Protein AF-A0A925MQM8-F1 (afdb_monomer_lite)

Foldseek 3Di:
DDDDPVRVVVVLVVVLVPDDVVVSVVSVLVVVLVVVLVVVLCVVPPPPDDQPALVSQVVNLVVNLVSLCVSPNPVVSCVPCVLVSLVSNLVSVLVVLVPPPVDDPVRSVVVNVVSCVVRVNVVVVVVVVVVVVPDDD

Structure (mmCIF, N/CA/C/O backbone):
data_AF-A0A925MQM8-F1
#
_entry.id   AF-A0A925MQM8-F1
#
loop_
_atom_site.group_PDB
_atom_site.id
_atom_site.type_symbol
_atom_site.label_atom_id
_atom_site.label_alt_id
_atom_site.label_comp_id
_atom_site.label_asym_id
_atom_site.label_entity_id
_atom_site.label_seq_id
_atom_site.pdbx_PDB_ins_code
_atom_site.Cartn_x
_atom_site.Cartn_y
_atom_site.Cartn_z
_atom_site.occupancy
_atom_site.B_iso_or_equiv
_atom_site.auth_seq_id
_atom_site.auth_comp_id
_atom_site.auth_asym_id
_atom_site.auth_atom_id
_atom_site.pdbx_PDB_model_num
ATOM 1 N N . MET A 1 1 ? 19.339 3.106 3.758 1.00 38.47 1 MET A N 1
ATOM 2 C CA . MET A 1 1 ? 20.189 3.828 2.789 1.00 38.47 1 MET A CA 1
ATOM 3 C C . MET A 1 1 ? 19.477 3.804 1.448 1.00 38.47 1 MET A C 1
ATOM 5 O O . MET A 1 1 ? 19.166 2.720 0.977 1.00 38.47 1 MET A O 1
ATOM 9 N N . LEU A 1 2 ? 19.131 4.965 0.891 1.00 50.66 2 LEU A N 1
ATOM 10 C CA . LEU A 1 2 ? 18.680 5.063 -0.500 1.00 50.66 2 LEU A CA 1
ATOM 11 C C . LEU A 1 2 ? 19.939 5.031 -1.371 1.00 50.66 2 LEU A C 1
ATOM 13 O O . LEU A 1 2 ? 20.823 5.855 -1.154 1.00 50.66 2 LEU A O 1
ATOM 17 N N . ASN A 1 3 ? 20.034 4.073 -2.295 1.00 60.34 3 ASN A N 1
ATOM 18 C CA . ASN A 1 3 ? 21.079 4.077 -3.322 1.00 60.34 3 ASN A CA 1
ATOM 19 C C . ASN A 1 3 ? 21.010 5.415 -4.076 1.00 60.34 3 ASN A C 1
ATOM 21 O O . ASN A 1 3 ? 19.912 5.892 -4.384 1.00 60.34 3 ASN A O 1
ATOM 25 N N . SER A 1 4 ? 22.154 6.025 -4.379 1.00 78.88 4 SER A N 1
ATOM 26 C CA . SER A 1 4 ? 22.205 7.173 -5.286 1.00 78.88 4 SER A CA 1
ATOM 27 C C . SER A 1 4 ? 21.602 6.801 -6.648 1.00 78.88 4 SER A C 1
ATOM 29 O O . SER A 1 4 ? 21.556 5.626 -7.021 1.00 78.88 4 SER A O 1
ATOM 31 N N . ALA A 1 5 ? 21.143 7.789 -7.422 1.00 78.56 5 ALA A N 1
ATOM 32 C CA . ALA A 1 5 ? 20.564 7.530 -8.745 1.00 78.56 5 ALA A CA 1
ATOM 33 C C . ALA A 1 5 ? 21.518 6.720 -9.650 1.00 78.56 5 ALA A C 1
ATOM 35 O O . ALA A 1 5 ? 21.077 5.827 -10.369 1.00 78.56 5 ALA A O 1
ATOM 36 N N . ALA A 1 6 ? 22.827 6.973 -9.545 1.00 81.62 6 ALA A N 1
ATOM 37 C CA . ALA A 1 6 ? 23.857 6.236 -10.271 1.00 81.62 6 ALA A CA 1
ATOM 38 C C . ALA A 1 6 ? 24.009 4.782 -9.786 1.00 81.62 6 ALA A C 1
ATOM 40 O O . ALA A 1 6 ? 24.143 3.874 -10.601 1.00 81.62 6 ALA A O 1
ATOM 41 N N . GLU A 1 7 ? 23.948 4.538 -8.474 1.00 84.75 7 GLU A N 1
ATOM 42 C CA . GLU A 1 7 ? 24.006 3.183 -7.904 1.00 84.75 7 GLU A CA 1
ATOM 43 C C . GLU A 1 7 ? 22.766 2.354 -8.258 1.00 84.75 7 GLU A C 1
ATOM 45 O O . GLU A 1 7 ? 22.874 1.152 -8.499 1.00 84.75 7 GLU A O 1
ATOM 50 N N . LEU A 1 8 ? 21.588 2.984 -8.303 1.00 81.00 8 LEU A N 1
ATOM 51 C CA . LEU A 1 8 ? 20.359 2.322 -8.733 1.00 81.00 8 LEU A CA 1
ATOM 52 C C . LEU A 1 8 ? 20.431 1.937 -10.214 1.00 81.00 8 LEU A C 1
ATOM 54 O O . LEU A 1 8 ? 20.089 0.810 -10.563 1.00 81.00 8 LEU A O 1
ATOM 58 N N . GLU A 1 9 ? 20.908 2.842 -11.067 1.00 83.94 9 GLU A N 1
ATOM 59 C CA . GLU A 1 9 ? 21.043 2.581 -12.501 1.00 83.94 9 GLU A CA 1
ATOM 60 C C . GLU A 1 9 ? 22.088 1.492 -12.792 1.00 83.94 9 GLU A C 1
ATOM 62 O O . GLU A 1 9 ? 21.832 0.585 -13.583 1.00 83.94 9 GLU A O 1
ATOM 67 N N . ALA A 1 10 ? 23.219 1.500 -12.080 1.00 86.50 10 ALA A N 1
ATOM 68 C CA . ALA A 1 10 ? 24.221 0.441 -12.179 1.00 86.50 10 ALA A CA 1
ATOM 69 C C . ALA A 1 10 ? 23.649 -0.931 -11.778 1.00 86.50 10 ALA A C 1
ATOM 71 O O . A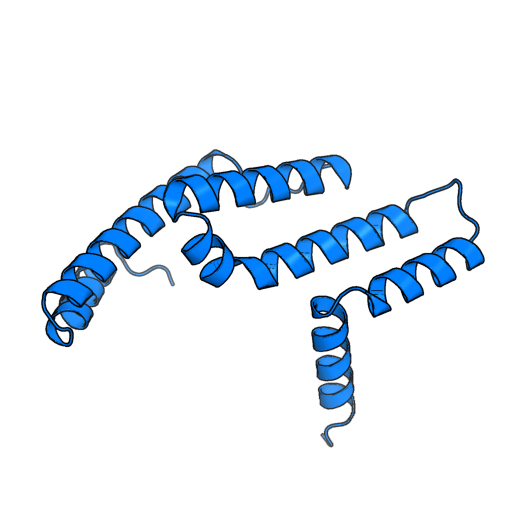LA A 1 10 ? 23.837 -1.909 -12.499 1.00 86.50 10 ALA A O 1
ATOM 72 N N . LYS A 1 11 ? 22.883 -1.000 -10.679 1.00 86.19 11 LYS A N 1
ATOM 73 C CA . LYS A 1 11 ? 22.205 -2.235 -10.243 1.00 86.19 11 LYS A CA 1
ATOM 74 C C . LYS A 1 11 ? 21.148 -2.713 -11.238 1.00 86.19 11 LYS A C 1
ATOM 76 O O . LYS A 1 11 ? 21.026 -3.916 -11.458 1.00 86.19 11 LYS A O 1
ATOM 81 N N . LYS A 1 12 ? 20.387 -1.795 -11.848 1.00 85.69 12 LYS A N 1
ATOM 82 C CA . LYS A 1 12 ? 19.420 -2.124 -12.910 1.00 85.69 12 LYS A CA 1
ATOM 83 C C . LYS A 1 12 ? 20.122 -2.781 -14.100 1.00 85.69 12 LYS A C 1
ATOM 85 O O . LYS A 1 12 ? 19.680 -3.827 -14.570 1.00 85.69 12 LYS A O 1
ATOM 90 N N . GLN A 1 13 ? 21.236 -2.201 -14.547 1.00 86.19 13 GLN A N 1
ATOM 91 C CA . GLN A 1 13 ? 22.016 -2.727 -15.670 1.00 86.19 13 GLN A CA 1
ATOM 92 C C . GLN A 1 13 ? 22.679 -4.068 -15.346 1.00 86.19 13 GLN A C 1
ATOM 94 O O . GLN A 1 13 ? 22.645 -4.968 -16.180 1.00 86.19 13 GLN A O 1
ATOM 99 N N . GLU A 1 14 ? 23.225 -4.231 -14.140 1.00 89.00 14 GLU A N 1
ATOM 100 C CA . GLU A 1 14 ? 23.781 -5.501 -13.660 1.00 89.00 14 GLU A CA 1
ATOM 101 C C . GLU A 1 14 ? 22.727 -6.620 -13.690 1.00 89.00 14 GLU A C 1
ATOM 103 O O . GLU A 1 14 ? 22.950 -7.669 -14.290 1.00 89.00 14 GLU A O 1
ATOM 108 N N . LEU A 1 15 ? 21.537 -6.381 -13.127 1.00 85.62 15 LEU A N 1
ATOM 109 C CA . LEU A 1 15 ? 20.445 -7.363 -13.129 1.00 85.62 15 LEU A CA 1
ATOM 110 C C . LEU A 1 15 ? 19.990 -7.722 -14.550 1.00 85.62 15 LEU A C 1
ATOM 112 O O . LEU A 1 15 ? 19.748 -8.893 -14.842 1.00 85.62 15 LEU A O 1
ATOM 116 N N . ALA A 1 16 ? 19.910 -6.736 -15.446 1.00 86.69 16 ALA A N 1
ATOM 117 C CA . ALA A 1 16 ? 19.505 -6.945 -16.834 1.00 86.69 16 ALA A CA 1
ATOM 118 C C . ALA A 1 16 ? 20.482 -7.839 -17.621 1.00 86.69 16 ALA A C 1
ATOM 120 O O . ALA A 1 16 ? 20.046 -8.586 -18.496 1.00 86.69 16 ALA A O 1
ATOM 121 N N . GLN A 1 17 ? 21.783 -7.813 -17.304 1.00 89.31 17 GLN A N 1
ATOM 122 C CA . GLN A 1 17 ? 22.797 -8.639 -17.981 1.00 89.31 17 GLN A CA 1
ATOM 123 C C . GLN A 1 17 ? 22.621 -10.143 -17.734 1.00 89.31 17 GLN A C 1
ATOM 125 O O . GLN A 1 17 ? 23.089 -10.956 -18.532 1.00 89.31 17 GLN A O 1
ATOM 130 N N . HIS A 1 18 ? 21.939 -10.521 -16.653 1.00 90.31 18 HIS A N 1
ATOM 131 C CA . HIS A 1 18 ? 21.715 -11.917 -16.276 1.00 90.31 18 HIS A CA 1
ATOM 132 C C . HIS A 1 18 ? 20.366 -12.472 -16.747 1.00 90.31 18 HIS A C 1
ATOM 134 O O . HIS A 1 18 ? 20.015 -13.604 -16.408 1.00 90.31 18 HIS A O 1
ATOM 140 N N . LEU A 1 19 ? 19.607 -11.700 -17.527 1.00 90.56 19 LEU A N 1
ATOM 141 C CA . LEU A 1 19 ? 18.251 -12.044 -17.935 1.00 90.56 19 LEU A CA 1
ATOM 142 C C . LEU A 1 19 ? 18.132 -12.204 -19.453 1.00 90.56 19 LEU A C 1
ATOM 144 O O . LEU A 1 19 ? 18.829 -11.527 -20.212 1.00 90.56 19 LEU A O 1
ATOM 148 N N . PRO A 1 20 ? 17.209 -13.060 -19.928 1.00 94.50 20 PRO A N 1
ATOM 149 C CA . PRO A 1 20 ? 16.816 -13.060 -21.330 1.00 94.50 20 PRO A CA 1
ATOM 150 C C . PRO A 1 20 ? 16.375 -11.654 -21.776 1.00 94.50 20 PRO A C 1
ATOM 152 O O . PRO A 1 20 ? 15.753 -10.947 -20.980 1.00 94.50 20 PRO A O 1
ATOM 155 N N . PRO A 1 21 ? 16.601 -11.253 -23.043 1.00 89.25 21 PRO A N 1
ATOM 156 C CA . PRO A 1 21 ? 16.338 -9.884 -23.502 1.00 89.25 21 PRO A CA 1
ATOM 157 C C . PRO A 1 21 ? 14.925 -9.363 -23.203 1.00 89.25 21 PRO A C 1
ATOM 159 O O . PRO A 1 21 ? 14.754 -8.194 -22.869 1.00 89.25 21 PRO A O 1
ATOM 162 N N . VAL A 1 22 ? 13.918 -10.237 -23.286 1.00 90.69 22 VAL A N 1
ATOM 163 C CA . VAL A 1 22 ? 12.521 -9.897 -22.977 1.00 90.69 22 VAL A CA 1
ATOM 164 C C . VAL A 1 22 ? 12.345 -9.588 -21.486 1.00 90.69 22 VAL A C 1
ATOM 166 O O . VAL A 1 22 ? 11.845 -8.522 -21.143 1.00 90.69 22 VAL A O 1
ATOM 169 N N . ALA A 1 23 ? 12.841 -10.457 -20.603 1.00 88.94 23 ALA A N 1
ATOM 170 C CA . ALA A 1 23 ? 12.763 -10.260 -19.154 1.00 88.94 23 ALA A CA 1
ATOM 171 C C . ALA A 1 23 ? 13.586 -9.046 -18.685 1.00 88.94 23 ALA A C 1
ATOM 173 O O . ALA A 1 23 ? 13.171 -8.318 -17.785 1.00 88.94 23 ALA A O 1
ATOM 174 N N . ALA A 1 24 ? 14.731 -8.784 -19.323 1.00 89.25 24 ALA A N 1
ATOM 175 C CA . ALA A 1 24 ? 15.519 -7.582 -19.073 1.00 89.25 24 ALA A CA 1
ATOM 176 C C . ALA A 1 24 ? 14.713 -6.311 -19.396 1.00 89.25 24 ALA A C 1
ATOM 178 O O . ALA A 1 24 ? 14.658 -5.392 -18.581 1.00 89.25 24 ALA A O 1
ATOM 179 N N . ALA A 1 25 ? 14.038 -6.270 -20.551 1.00 89.06 25 ALA A N 1
ATOM 180 C CA . ALA A 1 25 ? 13.200 -5.134 -20.933 1.00 89.06 25 ALA A CA 1
ATOM 181 C C . ALA A 1 25 ? 12.007 -4.939 -19.978 1.00 89.06 25 ALA A C 1
ATOM 183 O O . ALA A 1 25 ? 11.708 -3.807 -19.595 1.00 89.06 25 ALA A O 1
ATOM 184 N N . GLU A 1 26 ? 11.359 -6.027 -19.558 1.00 88.62 26 GLU A N 1
ATOM 185 C CA . GLU A 1 26 ? 10.247 -5.995 -18.600 1.00 88.62 26 GLU A CA 1
ATOM 186 C C . GLU A 1 26 ? 10.674 -5.447 -17.236 1.00 88.62 26 GLU A C 1
ATOM 188 O O . GLU A 1 26 ? 10.007 -4.567 -16.689 1.00 88.62 26 GLU A O 1
ATOM 193 N N . ILE A 1 27 ? 11.817 -5.895 -16.706 1.00 86.81 27 ILE A N 1
ATOM 194 C CA . ILE A 1 27 ? 12.334 -5.393 -15.428 1.00 86.81 27 ILE A CA 1
ATOM 195 C C . ILE A 1 27 ? 12.683 -3.908 -15.516 1.00 86.81 27 ILE A C 1
ATOM 197 O O . ILE A 1 27 ? 12.353 -3.153 -14.599 1.00 86.81 27 ILE A O 1
ATOM 201 N N . MET A 1 28 ? 13.298 -3.457 -16.613 1.00 88.25 28 MET A N 1
ATOM 202 C CA . MET A 1 28 ? 13.611 -2.035 -16.785 1.00 88.25 28 MET A CA 1
ATOM 203 C C . MET A 1 28 ? 12.339 -1.179 -16.769 1.00 88.25 28 MET A C 1
ATOM 205 O O . MET A 1 28 ? 12.287 -0.187 -16.039 1.00 88.25 28 MET A O 1
ATOM 209 N N . GLN A 1 29 ? 11.286 -1.608 -17.474 1.00 90.62 29 GLN A N 1
ATOM 210 C CA . GLN A 1 29 ? 9.988 -0.926 -17.443 1.00 90.62 29 GLN A CA 1
ATOM 211 C C . GLN A 1 29 ? 9.347 -0.943 -16.051 1.00 90.62 29 GLN A C 1
ATOM 213 O O . GLN A 1 29 ? 8.755 0.053 -15.634 1.00 90.62 29 GLN A O 1
ATOM 218 N N . LEU A 1 30 ? 9.452 -2.057 -15.323 1.00 90.56 30 LEU A N 1
ATOM 219 C CA . LEU A 1 30 ? 8.900 -2.176 -13.976 1.00 90.56 30 LEU A CA 1
ATOM 220 C C . LEU A 1 30 ? 9.576 -1.207 -12.999 1.00 90.56 30 LEU A C 1
ATOM 222 O O . LEU A 1 30 ? 8.890 -0.551 -12.216 1.00 90.56 30 LEU A O 1
ATOM 226 N N . PHE A 1 31 ? 10.900 -1.055 -13.082 1.00 90.44 31 PHE A N 1
ATOM 227 C CA . PHE A 1 31 ? 11.633 -0.072 -12.284 1.00 90.44 31 PHE A CA 1
ATOM 228 C C . PHE A 1 31 ? 11.204 1.365 -12.587 1.00 90.44 31 PHE A C 1
ATOM 230 O 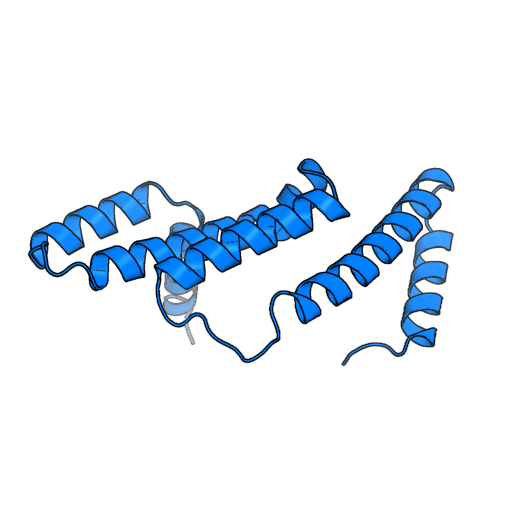O . PHE A 1 31 ? 11.034 2.152 -11.656 1.00 90.44 31 PHE A O 1
ATOM 237 N N . ASP A 1 32 ? 11.007 1.711 -13.858 1.00 91.44 32 ASP A N 1
ATOM 238 C CA . ASP A 1 32 ? 10.576 3.060 -14.239 1.00 91.44 32 ASP A CA 1
ATOM 239 C C . ASP A 1 32 ? 9.162 3.350 -13.713 1.00 91.44 32 ASP A C 1
ATOM 241 O O . ASP A 1 32 ? 8.906 4.405 -13.124 1.00 91.44 32 ASP A O 1
ATOM 245 N N . ARG A 1 33 ? 8.249 2.373 -13.821 1.00 94.44 33 ARG A N 1
ATOM 246 C CA . ARG A 1 33 ? 6.912 2.454 -13.210 1.00 94.44 33 ARG A CA 1
ATOM 247 C C . ARG A 1 33 ? 6.999 2.618 -11.696 1.00 94.44 33 ARG A C 1
ATOM 249 O O . ARG A 1 33 ? 6.275 3.446 -11.148 1.00 94.44 33 ARG A O 1
ATOM 256 N N . PHE A 1 34 ? 7.902 1.893 -11.034 1.00 93.38 34 PHE A N 1
ATOM 257 C CA . PHE A 1 34 ? 8.093 1.969 -9.587 1.00 93.38 34 PHE A CA 1
ATOM 258 C C . PHE A 1 34 ? 8.612 3.335 -9.124 1.00 93.38 34 PHE A C 1
ATOM 260 O O . PHE A 1 34 ? 8.139 3.860 -8.114 1.00 93.38 34 PHE A O 1
ATOM 267 N N . GLN A 1 35 ? 9.549 3.942 -9.858 1.00 92.38 35 GLN A N 1
ATOM 268 C CA . GLN A 1 35 ? 10.029 5.295 -9.562 1.00 92.38 35 GLN A CA 1
ATOM 269 C C . GLN A 1 35 ? 8.905 6.326 -9.705 1.00 92.38 35 GLN A C 1
ATOM 271 O O . GLN A 1 35 ? 8.686 7.122 -8.790 1.00 92.38 35 GLN A O 1
ATOM 276 N N . ASN A 1 36 ? 8.154 6.264 -10.808 1.00 94.81 36 ASN A N 1
ATOM 277 C CA . ASN A 1 36 ? 7.023 7.159 -11.052 1.00 94.81 36 ASN A CA 1
ATOM 278 C C . ASN A 1 36 ? 5.935 7.000 -9.983 1.00 94.81 36 ASN A C 1
ATOM 280 O O . ASN A 1 36 ? 5.465 7.997 -9.438 1.00 94.81 36 ASN A O 1
ATOM 284 N N . TYR A 1 37 ? 5.601 5.758 -9.625 1.00 96.31 37 TYR A N 1
ATOM 285 C CA . TYR A 1 37 ? 4.694 5.450 -8.522 1.00 96.31 37 TYR A CA 1
ATOM 286 C C . TYR A 1 37 ? 5.202 6.027 -7.197 1.00 96.31 37 TYR A C 1
ATOM 288 O O . TYR A 1 37 ? 4.446 6.675 -6.488 1.00 96.31 37 TYR A O 1
ATOM 296 N N . SER A 1 38 ? 6.483 5.846 -6.864 1.00 93.75 38 SER A N 1
ATOM 297 C CA . SER A 1 38 ? 7.048 6.316 -5.590 1.00 93.75 38 SER A CA 1
ATOM 298 C C . SER A 1 38 ? 6.994 7.840 -5.453 1.00 93.75 38 SER A C 1
ATOM 300 O O . SER A 1 38 ? 6.796 8.359 -4.354 1.00 93.75 38 SER A O 1
ATOM 302 N N . ILE A 1 39 ? 7.183 8.561 -6.561 1.00 94.38 39 ILE A N 1
ATOM 303 C CA . ILE A 1 39 ? 7.044 10.019 -6.610 1.00 94.38 39 ILE A CA 1
ATOM 304 C C . ILE A 1 39 ? 5.576 10.407 -6.432 1.00 94.38 39 ILE A C 1
ATOM 306 O O . ILE A 1 39 ? 5.277 11.203 -5.544 1.00 94.38 39 ILE A O 1
ATOM 310 N N . ALA A 1 40 ? 4.674 9.820 -7.225 1.00 95.88 40 ALA A N 1
ATOM 311 C CA . ALA A 1 40 ? 3.244 10.104 -7.151 1.00 95.88 40 ALA A CA 1
ATOM 312 C C . ALA A 1 40 ? 2.688 9.807 -5.751 1.00 95.88 40 ALA A C 1
ATOM 314 O O . ALA A 1 40 ? 2.035 10.656 -5.156 1.00 95.88 40 ALA A O 1
ATOM 315 N N . ALA A 1 41 ? 3.044 8.662 -5.168 1.00 95.12 41 ALA A N 1
ATOM 316 C CA . ALA A 1 41 ? 2.591 8.253 -3.847 1.00 95.12 41 ALA A CA 1
ATOM 317 C C . ALA A 1 41 ? 3.020 9.247 -2.764 1.00 95.12 41 ALA A C 1
ATOM 319 O O . ALA A 1 41 ? 2.190 9.667 -1.970 1.00 95.12 41 ALA A O 1
ATOM 320 N N . ARG A 1 42 ? 4.281 9.699 -2.772 1.00 93.31 42 ARG A N 1
ATOM 321 C CA . ARG A 1 42 ? 4.775 10.706 -1.813 1.00 93.31 42 ARG A CA 1
ATOM 322 C C . ARG A 1 42 ? 4.158 12.089 -2.004 1.00 93.31 42 ARG A C 1
ATOM 324 O O . ARG A 1 42 ? 4.136 12.868 -1.058 1.00 93.31 42 ARG A O 1
ATOM 331 N N . GLN A 1 43 ? 3.738 12.424 -3.221 1.00 93.69 43 GLN A N 1
ATOM 332 C CA . GLN A 1 43 ? 3.063 13.688 -3.507 1.00 93.69 43 GLN A CA 1
ATOM 333 C C . GLN A 1 43 ? 1.603 13.653 -3.059 1.00 93.69 43 GLN A C 1
ATOM 335 O O . GLN A 1 43 ? 1.126 14.632 -2.491 1.00 93.69 43 GLN A O 1
ATOM 340 N N . THR A 1 44 ? 0.906 12.543 -3.306 1.00 93.81 44 THR A N 1
ATOM 341 C CA . THR A 1 44 ? -0.501 12.375 -2.927 1.00 93.81 44 THR A CA 1
ATOM 342 C C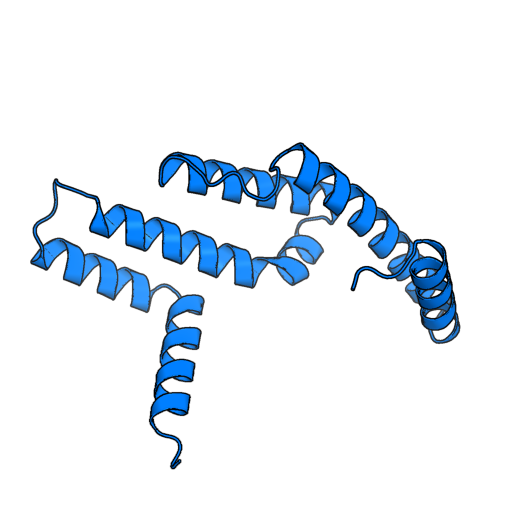 . THR A 1 44 ? -0.658 12.121 -1.428 1.00 93.81 44 THR A C 1
ATOM 344 O O . THR A 1 44 ? -1.553 12.695 -0.817 1.00 93.81 44 THR A O 1
ATOM 347 N N . TYR A 1 45 ? 0.239 11.330 -0.835 1.00 91.50 45 TYR A N 1
ATOM 348 C CA . TYR A 1 45 ? 0.229 10.941 0.578 1.00 91.50 45 TYR A CA 1
ATOM 349 C C . TYR A 1 45 ? 1.611 11.201 1.196 1.00 91.50 45 TYR A C 1
ATOM 351 O O . TYR A 1 45 ? 2.485 10.323 1.215 1.00 91.50 45 TYR A O 1
ATOM 359 N N . PRO A 1 46 ? 1.872 12.445 1.637 1.00 89.00 46 PRO A N 1
ATOM 360 C CA . PRO A 1 46 ? 3.167 12.822 2.179 1.00 89.00 46 PRO A CA 1
ATOM 361 C C . PRO A 1 46 ? 3.509 12.042 3.457 1.00 89.00 46 PRO A C 1
ATOM 363 O O . PRO A 1 46 ? 2.678 11.930 4.359 1.00 89.00 46 PRO A O 1
ATOM 366 N N . PRO A 1 47 ? 4.752 11.547 3.593 1.00 84.25 47 PRO A N 1
ATOM 367 C CA . PRO A 1 47 ? 5.155 10.811 4.782 1.00 84.25 47 PRO A CA 1
ATOM 368 C C . PRO A 1 47 ? 5.092 11.696 6.032 1.00 84.25 47 PRO A C 1
ATOM 370 O O . PRO A 1 47 ? 5.473 12.866 6.001 1.00 84.25 47 PRO A O 1
ATOM 373 N N . GLY A 1 48 ? 4.670 11.109 7.153 1.00 86.19 48 GLY A N 1
ATOM 374 C CA . GLY A 1 48 ? 4.580 11.797 8.446 1.00 86.19 48 GLY A CA 1
ATOM 375 C C . GLY A 1 48 ? 3.274 12.560 8.674 1.00 86.19 48 GLY A C 1
ATOM 376 O O . GLY A 1 48 ? 3.103 13.138 9.745 1.00 86.19 48 GLY A O 1
ATOM 377 N N . ILE A 1 49 ? 2.352 12.536 7.711 1.00 86.81 49 ILE A N 1
ATOM 378 C CA . ILE A 1 49 ? 0.976 12.994 7.897 1.00 86.81 49 ILE A CA 1
ATOM 379 C C . ILE A 1 49 ? 0.119 11.749 8.109 1.00 86.81 49 ILE A C 1
ATOM 381 O O . ILE A 1 49 ? -0.026 10.941 7.202 1.00 86.81 49 ILE A O 1
ATOM 385 N N . ALA A 1 50 ? -0.384 11.562 9.328 1.00 85.88 50 ALA A N 1
ATOM 386 C CA . ALA A 1 50 ? -1.298 10.468 9.631 1.00 85.88 50 ALA A CA 1
ATOM 387 C C . ALA A 1 50 ? -2.746 10.873 9.294 1.00 85.88 50 ALA A C 1
ATOM 389 O O . ALA A 1 50 ? -3.093 12.046 9.485 1.00 85.88 50 ALA A O 1
ATOM 390 N N . PRO A 1 51 ? -3.600 9.928 8.864 1.00 89.25 51 PRO A N 1
ATOM 391 C CA . PRO A 1 51 ? -5.033 10.165 8.737 1.00 89.25 51 PRO A CA 1
ATOM 392 C C . PRO A 1 51 ? -5.642 10.649 10.060 1.00 89.25 51 PRO A C 1
ATOM 394 O O . PRO A 1 51 ? -5.249 10.189 11.135 1.00 89.25 51 PRO A O 1
ATOM 397 N N . ALA A 1 52 ? -6.606 11.571 9.994 1.00 90.44 52 ALA A N 1
ATOM 398 C CA . ALA A 1 52 ? -7.226 12.153 11.188 1.00 90.44 52 ALA A CA 1
ATOM 399 C C . ALA A 1 52 ? -8.323 11.260 11.800 1.00 90.44 52 ALA A C 1
ATOM 401 O O . ALA A 1 52 ? -8.704 11.459 12.953 1.00 90.44 52 ALA A O 1
ATOM 402 N N . SER A 1 53 ? -8.823 10.289 11.034 1.00 91.69 53 SER A N 1
ATOM 403 C CA . SER A 1 53 ? -9.872 9.350 11.430 1.00 91.69 53 SER A CA 1
ATOM 404 C C . SER A 1 53 ? -9.718 8.003 10.716 1.00 91.69 53 SER A C 1
ATOM 406 O O . SER A 1 53 ? -8.955 7.869 9.758 1.00 91.69 53 SER A O 1
ATOM 408 N N . GLU A 1 54 ? -10.476 6.995 11.148 1.00 91.38 54 GLU A N 1
ATOM 409 C CA . GLU A 1 54 ? -10.546 5.686 10.487 1.00 91.38 54 GLU A CA 1
ATOM 410 C C . GLU A 1 54 ? -11.199 5.769 9.101 1.00 91.38 54 GLU A C 1
ATOM 412 O O . GLU A 1 54 ? -10.978 4.903 8.254 1.00 91.38 54 GLU A O 1
ATOM 417 N N . GLU A 1 55 ? -12.033 6.783 8.864 1.00 91.56 55 GLU A N 1
ATOM 418 C CA . GLU A 1 55 ? -12.596 7.057 7.541 1.00 91.56 55 GLU A CA 1
ATOM 419 C C . GLU A 1 55 ? -11.536 7.661 6.621 1.00 91.56 55 GLU A C 1
ATOM 421 O O . GLU A 1 55 ? -11.334 7.171 5.513 1.00 91.56 55 GLU A O 1
ATOM 426 N N . ASP A 1 56 ? -10.761 8.633 7.103 1.00 93.62 56 ASP A N 1
ATOM 427 C CA . ASP A 1 56 ? -9.638 9.170 6.328 1.00 93.62 56 ASP A CA 1
ATOM 428 C C . ASP A 1 56 ? -8.604 8.074 6.025 1.00 93.62 56 ASP A C 1
ATOM 430 O O . ASP A 1 56 ? -8.085 8.000 4.913 1.00 93.62 56 ASP A O 1
ATOM 434 N N . ALA A 1 57 ? -8.353 7.174 6.983 1.00 93.31 57 ALA A N 1
ATOM 435 C CA . ALA A 1 57 ? -7.437 6.052 6.802 1.00 93.31 57 ALA A CA 1
ATOM 436 C C . ALA A 1 57 ? -7.914 5.076 5.717 1.00 93.31 57 ALA A C 1
ATOM 438 O O . ALA A 1 57 ? -7.090 4.572 4.949 1.00 93.31 57 ALA A O 1
ATOM 439 N N . ILE A 1 58 ? -9.226 4.810 5.620 1.00 94.19 58 ILE A N 1
ATOM 440 C CA . ILE A 1 58 ? -9.743 3.934 4.563 1.00 94.19 58 ILE A CA 1
ATOM 441 C C . ILE A 1 58 ? -9.694 4.614 3.198 1.00 94.19 58 ILE A C 1
ATOM 443 O O . ILE A 1 58 ? -9.314 3.976 2.219 1.00 94.19 58 ILE A O 1
ATOM 447 N N . VAL A 1 59 ? -10.023 5.907 3.132 1.00 95.12 59 VAL A N 1
ATOM 448 C CA . VAL A 1 59 ? -9.963 6.697 1.895 1.00 95.12 59 VAL A CA 1
ATOM 449 C C . VAL A 1 59 ? -8.529 6.768 1.374 1.00 95.12 59 VAL A C 1
ATOM 451 O O . VAL A 1 59 ? -8.291 6.606 0.175 1.00 95.12 59 VAL A O 1
ATOM 454 N N . GLU A 1 60 ? -7.561 6.960 2.267 1.00 95.44 60 GLU A N 1
ATOM 455 C CA . GLU A 1 60 ? -6.142 6.923 1.929 1.00 95.44 60 GLU A CA 1
ATOM 456 C C . GLU A 1 60 ? -5.709 5.544 1.414 1.00 95.44 60 GLU A C 1
ATOM 458 O O . GLU A 1 60 ? -5.078 5.463 0.359 1.00 95.44 60 GLU A O 1
ATOM 463 N N . LEU A 1 61 ? -6.102 4.455 2.084 1.00 95.69 61 LEU A N 1
ATOM 464 C CA . LEU A 1 61 ? -5.775 3.097 1.643 1.00 95.69 61 LEU A CA 1
ATOM 465 C C . LEU A 1 61 ? -6.360 2.775 0.256 1.00 95.69 61 LEU A C 1
ATOM 467 O O . LEU A 1 61 ? -5.659 2.227 -0.595 1.00 95.69 61 LEU A O 1
ATOM 471 N N . GLU A 1 62 ? -7.621 3.136 0.011 1.00 96.38 62 GLU A N 1
ATOM 472 C CA . GLU A 1 62 ? -8.296 2.970 -1.285 1.00 96.38 62 GLU A CA 1
ATOM 473 C C . GLU A 1 62 ? -7.608 3.780 -2.392 1.00 96.38 62 GLU A C 1
ATOM 475 O O . GLU A 1 62 ? -7.363 3.272 -3.489 1.00 96.38 62 GLU A O 1
ATOM 480 N N . GLY A 1 63 ? -7.241 5.032 -2.112 1.00 96.62 63 GLY A N 1
ATOM 481 C CA . GLY A 1 63 ? -6.539 5.864 -3.084 1.00 96.62 63 GLY A CA 1
ATOM 482 C C . GLY A 1 63 ? -5.108 5.389 -3.353 1.00 96.62 63 GLY A C 1
ATOM 483 O O . GLY A 1 63 ? -4.654 5.435 -4.500 1.00 96.62 63 GLY A O 1
ATOM 484 N N . MET A 1 64 ? -4.420 4.835 -2.350 1.00 96.88 64 MET A N 1
ATOM 485 C CA . MET A 1 64 ? -3.130 4.168 -2.544 1.00 96.88 64 MET A CA 1
ATOM 486 C C . MET A 1 64 ? -3.250 2.921 -3.415 1.00 96.88 64 MET A C 1
ATOM 488 O O . MET A 1 64 ? -2.449 2.753 -4.339 1.00 96.88 64 MET A O 1
ATOM 492 N N . HIS A 1 65 ? -4.267 2.091 -3.182 1.00 97.62 65 HIS A N 1
ATOM 493 C CA . HIS A 1 65 ? -4.565 0.944 -4.036 1.00 97.62 65 HIS A CA 1
ATOM 494 C C . HIS A 1 65 ? -4.826 1.3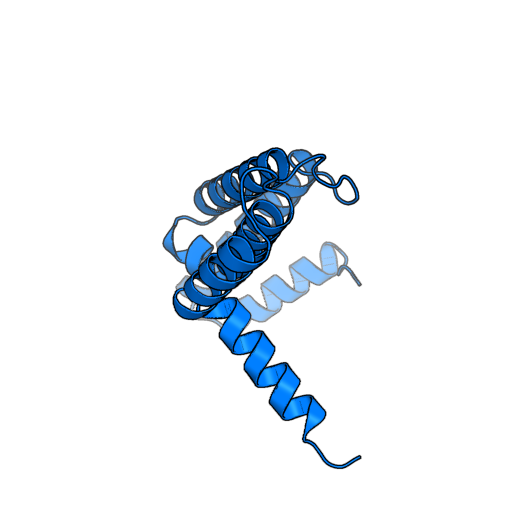79 -5.485 1.00 97.62 65 HIS A C 1
ATOM 496 O O . HIS A 1 65 ? -4.201 0.867 -6.416 1.00 97.62 65 HIS A O 1
ATOM 502 N N . ALA A 1 66 ? -5.678 2.388 -5.691 1.00 97.81 66 ALA A N 1
ATOM 503 C CA . ALA A 1 66 ? -5.975 2.917 -7.021 1.00 97.81 66 ALA A CA 1
ATOM 504 C C . ALA A 1 66 ? -4.714 3.435 -7.734 1.00 97.81 66 ALA A C 1
ATOM 506 O O . ALA A 1 66 ? -4.516 3.162 -8.921 1.00 97.81 66 ALA A O 1
ATOM 507 N N . LEU A 1 67 ? -3.825 4.125 -7.011 1.00 97.50 67 LEU A N 1
ATOM 508 C CA . LEU A 1 67 ? -2.551 4.587 -7.557 1.00 97.50 67 LEU A CA 1
ATOM 509 C C . LEU A 1 67 ? -1.651 3.409 -7.962 1.00 97.50 67 LEU A C 1
ATOM 511 O O . LEU A 1 67 ? -1.073 3.415 -9.049 1.00 97.50 67 LEU A O 1
ATOM 515 N N . ARG A 1 68 ? -1.559 2.365 -7.133 1.00 97.94 68 ARG A N 1
ATOM 516 C CA . ARG A 1 68 ? -0.790 1.150 -7.450 1.00 97.94 68 ARG A CA 1
ATOM 517 C C . ARG A 1 68 ? -1.337 0.455 -8.694 1.00 97.94 68 ARG A C 1
ATOM 519 O O . ARG A 1 68 ? -0.564 0.140 -9.598 1.00 97.94 68 ARG A O 1
ATOM 526 N N . VAL A 1 69 ? -2.655 0.283 -8.795 1.00 98.12 69 VAL A N 1
ATOM 527 C CA . VAL A 1 69 ? -3.300 -0.311 -9.978 1.00 98.12 69 VAL A CA 1
ATOM 528 C C . VAL A 1 69 ? -3.047 0.533 -11.229 1.00 98.12 69 VAL A C 1
ATOM 530 O O . VAL A 1 69 ? -2.737 -0.027 -12.279 1.00 98.12 69 VAL A O 1
ATOM 533 N N . ALA A 1 70 ? -3.104 1.863 -11.134 1.00 97.44 70 ALA A N 1
ATOM 534 C CA . ALA A 1 70 ? -2.840 2.749 -12.269 1.00 97.44 70 ALA A CA 1
ATOM 535 C C . ALA A 1 70 ? -1.393 2.648 -12.789 1.00 97.44 70 ALA A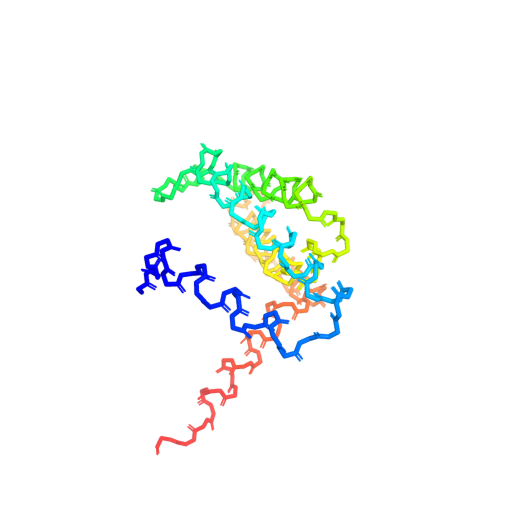 C 1
ATOM 537 O O . ALA A 1 70 ? -1.167 2.723 -13.997 1.00 97.44 70 ALA A O 1
ATOM 538 N N . HIS A 1 71 ? -0.412 2.460 -11.900 1.00 97.12 71 HIS A N 1
ATOM 539 C CA . HIS A 1 71 ? 1.002 2.375 -12.278 1.00 97.12 71 HIS A CA 1
ATOM 540 C C . HIS A 1 71 ? 1.453 0.968 -12.686 1.00 97.12 71 HIS A C 1
ATOM 542 O O . HIS A 1 71 ? 2.305 0.831 -13.567 1.00 97.12 71 HIS A O 1
ATOM 548 N N . PHE A 1 72 ? 0.916 -0.074 -12.054 1.00 96.31 72 PHE A N 1
ATOM 549 C CA . PHE A 1 72 ? 1.412 -1.444 -12.206 1.00 96.31 72 PHE A CA 1
ATOM 550 C C . PHE A 1 72 ? 0.435 -2.382 -12.920 1.00 96.31 72 PHE A C 1
ATOM 552 O O . PHE A 1 72 ? 0.853 -3.421 -13.428 1.00 96.31 72 PHE A O 1
ATOM 559 N N . GLY A 1 73 ? -0.841 -2.009 -13.011 1.00 96.69 73 GLY A N 1
ATOM 560 C CA . GLY A 1 73 ? -1.925 -2.923 -13.348 1.00 96.69 73 GLY A CA 1
ATOM 561 C C . GLY A 1 73 ? -2.369 -3.753 -12.135 1.00 96.69 73 GLY A C 1
ATOM 562 O O . GLY A 1 73 ? -1.652 -3.831 -11.133 1.00 96.69 73 GLY A O 1
ATOM 563 N N . PRO A 1 74 ? -3.553 -4.384 -12.206 1.00 96.44 74 PRO A N 1
ATOM 564 C CA . PRO A 1 74 ? -4.158 -5.068 -11.063 1.00 96.44 74 PRO A CA 1
ATOM 565 C C . PRO A 1 74 ? -3.338 -6.269 -10.575 1.00 96.44 74 PRO A C 1
ATOM 567 O O . PRO A 1 74 ? -3.196 -6.468 -9.374 1.00 96.44 74 PRO A O 1
ATOM 570 N N . GLU A 1 75 ? -2.751 -7.043 -11.487 1.00 96.12 75 GLU A N 1
ATOM 571 C CA . GLU A 1 75 ? -2.013 -8.269 -11.153 1.00 96.12 75 GLU A CA 1
ATOM 572 C C . GLU A 1 75 ? -0.715 -7.972 -10.395 1.00 96.12 75 GLU A C 1
ATOM 574 O O . GLU A 1 75 ? -0.451 -8.554 -9.344 1.00 96.12 75 GLU A O 1
ATOM 579 N N . VAL A 1 76 ? 0.083 -7.024 -10.894 1.00 94.69 76 VAL A N 1
ATOM 580 C CA . VAL A 1 76 ? 1.350 -6.639 -10.259 1.00 94.69 76 VAL A CA 1
ATOM 581 C C . VAL A 1 76 ? 1.093 -5.869 -8.964 1.00 94.69 76 VAL A C 1
ATOM 583 O O . VAL A 1 76 ? 1.792 -6.097 -7.981 1.00 94.69 76 VAL A O 1
ATOM 586 N N . ALA A 1 77 ? 0.067 -5.009 -8.922 1.00 96.88 77 ALA A N 1
ATOM 587 C CA . ALA A 1 77 ? -0.332 -4.329 -7.690 1.00 96.88 77 ALA A CA 1
ATOM 588 C C . ALA A 1 77 ? -0.725 -5.335 -6.596 1.00 96.88 77 ALA A C 1
ATOM 590 O O . ALA A 1 77 ? -0.233 -5.234 -5.473 1.00 96.88 77 ALA A O 1
ATOM 591 N N . GLN A 1 78 ? -1.528 -6.347 -6.943 1.00 95.69 78 GLN A N 1
ATOM 592 C CA . GLN A 1 78 ? -1.896 -7.422 -6.023 1.00 95.69 78 GLN A CA 1
ATOM 593 C C . GLN A 1 78 ? -0.668 -8.206 -5.546 1.00 95.69 78 GLN A C 1
ATOM 595 O O . GLN A 1 78 ? -0.541 -8.465 -4.352 1.00 95.69 78 GLN A O 1
ATOM 600 N N . ALA A 1 79 ? 0.246 -8.564 -6.451 1.00 94.44 79 ALA A N 1
ATOM 601 C CA . ALA A 1 79 ? 1.447 -9.321 -6.102 1.00 94.44 79 ALA A CA 1
ATOM 602 C C . ALA A 1 79 ? 2.413 -8.538 -5.196 1.00 94.44 79 ALA A C 1
ATOM 604 O O . ALA A 1 79 ? 3.108 -9.139 -4.382 1.00 94.44 79 ALA A O 1
ATOM 605 N N . PHE A 1 80 ? 2.486 -7.213 -5.347 1.00 93.75 80 PHE A N 1
ATOM 606 C CA . PHE A 1 80 ? 3.423 -6.378 -4.592 1.00 93.75 80 PHE A CA 1
ATOM 607 C C . PHE A 1 80 ? 2.858 -5.903 -3.254 1.00 93.75 80 PHE A C 1
ATOM 609 O O . PHE A 1 80 ? 3.607 -5.812 -2.285 1.00 93.75 80 PHE A O 1
ATOM 616 N N . TYR A 1 81 ? 1.565 -5.575 -3.209 1.00 95.56 81 TYR A N 1
ATOM 617 C CA . TYR A 1 81 ? 0.968 -4.841 -2.090 1.00 95.56 81 TYR A CA 1
ATOM 618 C C . TYR A 1 81 ? -0.266 -5.513 -1.495 1.00 95.56 81 TYR A C 1
ATOM 620 O O . TYR A 1 81 ? -0.706 -5.099 -0.428 1.00 95.56 81 TYR A O 1
ATOM 628 N N . GLY A 1 82 ? -0.828 -6.538 -2.141 1.00 92.38 82 GLY A N 1
ATOM 629 C CA . GLY A 1 82 ? -2.120 -7.103 -1.749 1.00 92.38 82 GLY A CA 1
ATOM 630 C C . GLY A 1 82 ? -2.156 -7.615 -0.309 1.00 92.38 82 GLY A C 1
ATOM 631 O O . GLY A 1 82 ? -3.123 -7.360 0.406 1.00 92.38 82 GLY A O 1
ATOM 632 N N . ASP A 1 83 ? -1.088 -8.275 0.142 1.00 89.94 83 ASP A N 1
ATOM 633 C CA . ASP A 1 83 ? -0.996 -8.780 1.517 1.00 89.94 83 ASP A CA 1
ATOM 634 C C . ASP A 1 83 ? -0.909 -7.638 2.543 1.00 89.94 83 ASP A C 1
ATOM 636 O O . ASP A 1 83 ? -1.602 -7.659 3.562 1.00 89.94 83 ASP A O 1
ATOM 640 N N . GLU A 1 84 ? -0.096 -6.614 2.263 1.00 90.50 84 GLU A N 1
ATOM 641 C CA . GLU A 1 84 ? 0.047 -5.431 3.121 1.00 90.50 84 GLU A CA 1
ATOM 642 C C . GLU A 1 84 ? -1.266 -4.640 3.195 1.00 90.50 84 GLU A C 1
ATOM 644 O O . GLU A 1 84 ? -1.732 -4.292 4.278 1.00 90.50 84 GLU A O 1
ATOM 649 N N . GLU A 1 85 ? -1.905 -4.391 2.051 1.00 94.00 85 GLU A N 1
ATOM 650 C CA . GLU A 1 85 ? -3.185 -3.687 1.976 1.00 94.00 85 GLU A CA 1
ATOM 651 C C . GLU A 1 85 ? -4.293 -4.448 2.695 1.00 94.00 85 GLU A C 1
ATOM 653 O O . GLU A 1 85 ? -5.109 -3.836 3.389 1.00 94.00 85 GLU A O 1
ATOM 658 N N . ALA A 1 86 ? -4.311 -5.778 2.567 1.00 89.69 86 ALA A N 1
ATOM 659 C CA . ALA A 1 86 ? -5.231 -6.612 3.314 1.00 89.69 86 ALA A CA 1
ATOM 660 C C . ALA A 1 86 ? -5.019 -6.405 4.815 1.00 89.69 86 ALA A C 1
ATOM 662 O O . ALA A 1 86 ? -5.980 -6.099 5.507 1.00 89.69 86 ALA A O 1
ATOM 663 N N . ILE A 1 87 ? -3.786 -6.485 5.321 1.00 87.81 87 ILE A N 1
ATOM 664 C CA . ILE A 1 87 ? -3.491 -6.256 6.745 1.00 87.81 87 ILE A CA 1
ATOM 665 C C . ILE A 1 87 ? -3.900 -4.841 7.189 1.00 87.81 87 ILE A C 1
ATOM 667 O O . ILE A 1 87 ? -4.560 -4.691 8.217 1.00 87.81 87 ILE A O 1
ATOM 671 N N . ASN A 1 88 ? -3.588 -3.806 6.409 1.00 90.88 88 ASN A N 1
ATOM 672 C CA . ASN A 1 88 ? -3.933 -2.424 6.756 1.00 90.88 88 ASN A CA 1
ATOM 673 C C . ASN A 1 88 ? -5.451 -2.229 6.854 1.00 90.88 88 ASN A C 1
ATOM 675 O O . ASN A 1 88 ? -5.946 -1.650 7.822 1.00 90.88 88 ASN A O 1
ATOM 679 N N . ARG A 1 89 ? -6.208 -2.790 5.905 1.00 91.62 89 ARG A N 1
ATOM 680 C CA . ARG A 1 89 ? -7.676 -2.776 5.929 1.00 91.62 89 ARG A CA 1
ATOM 681 C C . ARG A 1 89 ? -8.224 -3.458 7.180 1.00 91.62 89 ARG A C 1
ATOM 683 O O . ARG A 1 89 ? -9.164 -2.966 7.794 1.00 91.62 89 ARG A O 1
ATOM 690 N N . GLN A 1 90 ? -7.607 -4.568 7.582 1.00 87.75 90 GLN A N 1
ATOM 691 C CA . GLN A 1 90 ? -7.985 -5.318 8.781 1.00 87.75 90 GLN A CA 1
ATOM 692 C C . GLN A 1 90 ? -7.774 -4.495 10.052 1.00 87.75 90 GLN A C 1
ATOM 694 O O . GLN A 1 90 ? -8.641 -4.470 10.924 1.00 87.75 90 GLN A O 1
ATOM 699 N N . MET A 1 91 ? -6.642 -3.797 10.149 1.00 88.19 91 MET A N 1
ATOM 700 C CA . MET A 1 91 ? -6.339 -2.932 11.289 1.00 88.19 91 MET A CA 1
ATOM 701 C C . MET A 1 91 ? -7.324 -1.764 11.391 1.00 88.19 91 MET A C 1
ATOM 703 O O . MET A 1 91 ? -7.800 -1.474 12.487 1.00 88.19 91 MET A O 1
ATOM 707 N N . ILE A 1 92 ? -7.682 -1.139 10.265 1.00 92.06 92 ILE A N 1
ATOM 708 C CA . ILE A 1 92 ? -8.663 -0.043 10.239 1.00 92.06 92 ILE A CA 1
ATOM 709 C C . ILE A 1 92 ? -10.040 -0.531 10.712 1.00 92.06 92 ILE A C 1
ATOM 711 O O . ILE A 1 92 ? -10.667 0.121 11.543 1.00 92.06 92 ILE A O 1
ATOM 715 N N . GLU A 1 93 ? -10.501 -1.696 10.253 1.00 89.62 93 GLU A N 1
ATOM 716 C CA . GLU A 1 93 ? -11.793 -2.254 10.682 1.00 89.62 93 GLU A CA 1
ATOM 717 C C . GLU A 1 93 ? -11.820 -2.625 12.174 1.00 89.62 93 GLU A C 1
ATOM 719 O O . GLU A 1 93 ? -12.823 -2.408 12.855 1.00 89.62 93 GLU A O 1
ATOM 724 N N . LEU A 1 94 ? -10.708 -3.118 12.728 1.00 88.44 94 LEU A N 1
ATOM 725 C CA . LEU A 1 94 ? -10.599 -3.346 14.171 1.00 88.44 94 LEU A CA 1
ATOM 726 C C . LEU A 1 94 ? -10.685 -2.035 14.966 1.00 88.44 94 LEU A C 1
ATOM 728 O O . LEU A 1 94 ? -11.386 -1.991 15.976 1.00 88.44 94 LEU A O 1
ATOM 732 N N . LEU A 1 95 ? -10.030 -0.966 14.499 1.00 89.19 95 LEU A N 1
ATOM 733 C CA . LEU A 1 95 ? -10.124 0.360 15.123 1.00 89.19 95 LEU A CA 1
ATOM 734 C C . LEU A 1 95 ? -11.553 0.914 15.071 1.00 89.19 95 LEU A C 1
ATOM 736 O O . LEU A 1 95 ? -12.038 1.449 16.066 1.00 89.19 95 LEU A O 1
ATOM 740 N N . ARG A 1 96 ? -12.264 0.721 13.952 1.00 90.94 96 ARG A N 1
ATOM 741 C CA . ARG A 1 96 ? -13.678 1.110 13.816 1.00 90.94 96 ARG A CA 1
ATOM 742 C C . ARG A 1 96 ? -14.561 0.412 14.842 1.00 90.94 96 ARG A C 1
ATOM 744 O O . ARG A 1 96 ? -15.366 1.069 15.493 1.00 90.94 96 ARG A O 1
ATOM 751 N N . LEU A 1 97 ? -14.397 -0.902 15.013 1.00 90.12 97 LEU A N 1
ATOM 752 C CA . LEU A 1 97 ? -15.141 -1.663 16.021 1.00 90.12 97 LEU A CA 1
ATOM 753 C C . LEU A 1 97 ? -14.839 -1.182 17.442 1.00 90.12 97 LEU A C 1
ATOM 755 O O . LEU A 1 97 ? -15.754 -1.067 18.258 1.00 90.12 97 LEU A O 1
ATOM 759 N N . GLU A 1 98 ? -13.572 -0.891 17.735 1.00 87.88 98 GLU A N 1
ATOM 760 C CA . GLU A 1 98 ? -13.153 -0.399 19.047 1.00 87.88 98 GLU A CA 1
ATOM 761 C C . GLU A 1 98 ? -13.762 0.975 19.358 1.00 87.88 98 GLU A C 1
ATOM 763 O O . GLU A 1 98 ? -14.249 1.199 20.469 1.00 87.88 98 GLU A O 1
ATOM 768 N N . ASN A 1 99 ? -13.831 1.866 18.369 1.00 88.56 99 ASN A N 1
ATOM 769 C CA . ASN A 1 99 ? -14.331 3.231 18.540 1.00 88.56 99 ASN A CA 1
ATOM 770 C C . ASN A 1 99 ? -15.855 3.375 18.373 1.00 88.56 99 ASN A C 1
ATOM 772 O O . ASN A 1 99 ? -16.411 4.428 18.692 1.00 88.56 99 ASN A O 1
ATOM 776 N N . ASP A 1 100 ? -16.559 2.321 17.952 1.00 90.69 100 ASP A N 1
ATOM 777 C CA . ASP A 1 100 ? -18.017 2.326 17.813 1.00 90.69 100 ASP A CA 1
ATOM 778 C C . ASP A 1 100 ? -18.706 2.416 19.188 1.00 90.69 100 ASP A C 1
ATOM 780 O O . ASP A 1 100 ? -18.719 1.471 19.979 1.00 90.69 100 ASP A O 1
ATOM 784 N N . GLN A 1 101 ? -19.284 3.578 19.498 1.00 90.38 101 GLN A N 1
ATOM 785 C CA . GLN A 1 101 ? -19.973 3.824 20.771 1.00 90.38 101 GLN A CA 1
ATOM 786 C C . GLN A 1 101 ? -21.372 3.204 20.833 1.00 90.38 101 GLN A C 1
ATOM 788 O O . GLN A 1 101 ? -21.978 3.177 21.903 1.00 90.38 101 GLN A O 1
ATOM 793 N N . SER A 1 102 ? -21.896 2.714 19.707 1.00 93.31 102 SER A N 1
ATOM 794 C CA . SER A 1 102 ? -23.195 2.042 19.670 1.00 93.31 102 SER A CA 1
ATOM 795 C C . SER A 1 102 ? -23.131 0.595 20.164 1.00 93.31 102 SER A C 1
ATOM 797 O O . SER A 1 102 ? -24.178 0.009 20.427 1.00 93.31 102 SER A O 1
ATOM 799 N N . LEU A 1 103 ? -21.923 0.036 20.311 1.00 91.25 103 LEU A N 1
ATOM 800 C CA . LEU A 1 103 ? -21.705 -1.359 20.682 1.00 91.25 103 LEU A CA 1
ATOM 801 C C . LEU A 1 103 ? -21.319 -1.517 22.146 1.00 91.25 103 LEU A C 1
ATOM 803 O O . LEU A 1 103 ? -20.465 -0.789 22.665 1.00 91.25 103 LEU A O 1
ATOM 807 N N . THR A 1 104 ? -21.871 -2.545 22.787 1.00 93.06 104 THR A N 1
ATOM 808 C CA . THR A 1 104 ? -21.378 -2.978 24.096 1.00 93.06 104 THR A CA 1
ATOM 809 C C . THR A 1 104 ? -19.995 -3.633 23.969 1.00 93.06 104 THR A C 1
ATOM 811 O O . THR A 1 104 ? -19.623 -4.111 22.891 1.00 93.06 104 THR A O 1
ATOM 814 N N . PRO A 1 105 ? -19.210 -3.709 25.060 1.00 89.69 105 PRO A N 1
ATOM 815 C CA . PRO A 1 105 ? -17.938 -4.433 25.061 1.00 89.69 105 PRO A CA 1
ATOM 816 C C . PRO A 1 105 ? -18.059 -5.885 24.566 1.00 89.69 105 PRO A C 1
ATOM 818 O O . PRO A 1 105 ? -17.197 -6.373 23.837 1.00 89.69 105 PRO A O 1
ATOM 821 N N . GLU A 1 106 ? -19.152 -6.570 24.907 1.00 89.88 106 GLU A N 1
ATOM 822 C CA . GLU A 1 106 ? -19.431 -7.940 24.470 1.00 89.88 106 GLU A CA 1
ATOM 823 C C . GLU A 1 106 ? -19.699 -8.010 22.961 1.00 89.88 106 GLU A C 1
ATOM 825 O O . GLU A 1 106 ? -19.185 -8.896 22.276 1.00 89.88 106 GLU A O 1
ATOM 830 N N . GLU A 1 107 ? -20.461 -7.059 22.416 1.00 90.25 107 GLU A N 1
ATOM 831 C CA . GLU A 1 107 ? -20.719 -6.970 20.976 1.00 90.25 107 GLU A CA 1
ATOM 832 C C . GLU A 1 107 ? -19.439 -6.677 20.188 1.00 90.25 107 GLU A C 1
ATOM 834 O O . GLU A 1 107 ? -19.212 -7.287 19.136 1.00 90.25 107 GLU A O 1
ATOM 839 N N . LYS A 1 108 ? -18.571 -5.802 20.713 1.00 88.94 108 LYS A N 1
ATOM 840 C CA . LYS A 1 108 ? -17.243 -5.534 20.142 1.00 88.94 108 LYS A CA 1
ATOM 841 C C . LYS A 1 108 ? -16.386 -6.789 20.126 1.00 88.94 108 LYS A C 1
ATOM 843 O O . LYS A 1 108 ? -15.841 -7.128 19.079 1.00 88.94 108 LYS A O 1
ATOM 848 N N . ALA A 1 109 ? -16.328 -7.526 21.236 1.00 86.88 109 ALA A N 1
ATOM 849 C CA . ALA A 1 109 ? -15.556 -8.762 21.330 1.00 86.88 109 ALA A CA 1
ATOM 850 C C . ALA A 1 109 ? -16.027 -9.819 20.316 1.00 86.88 109 ALA A C 1
ATOM 852 O O . ALA A 1 109 ? -15.209 -10.414 19.614 1.00 86.88 109 ALA A O 1
ATOM 853 N N . VAL A 1 110 ? -17.344 -10.013 20.173 1.00 89.31 110 VAL A N 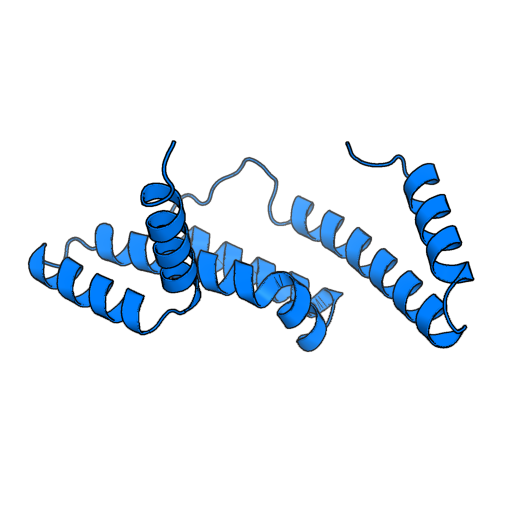1
ATOM 854 C CA . VAL A 1 110 ? -17.907 -10.962 19.197 1.00 89.31 110 VAL A CA 1
ATOM 855 C C . VAL A 1 110 ? -17.592 -10.540 17.761 1.00 89.31 110 VAL A C 1
ATOM 857 O O . VAL A 1 110 ? -17.214 -11.383 16.944 1.00 89.31 110 VAL A O 1
ATOM 860 N N . LYS A 1 111 ? -17.741 -9.252 17.428 1.00 87.81 111 LYS A N 1
ATOM 861 C CA . LYS A 1 111 ? -17.439 -8.753 16.079 1.00 87.81 111 LYS A CA 1
ATOM 862 C C . LYS A 1 111 ? -15.946 -8.821 15.769 1.00 87.81 111 LYS A C 1
ATOM 864 O O . LYS A 1 111 ? -15.592 -9.285 14.691 1.00 87.81 111 LYS A O 1
ATOM 869 N N . ALA A 1 112 ? -15.084 -8.445 16.711 1.00 85.62 112 ALA A N 1
ATOM 870 C CA . ALA A 1 112 ? -13.636 -8.527 16.554 1.00 85.62 112 ALA A CA 1
ATOM 871 C C . ALA A 1 112 ? -13.168 -9.978 16.375 1.00 85.62 112 ALA A C 1
ATOM 873 O O . ALA A 1 112 ? -12.321 -10.243 15.527 1.00 85.62 112 ALA A O 1
ATOM 874 N N . GLN A 1 113 ? -13.753 -10.931 17.108 1.00 85.12 113 GLN A N 1
ATOM 875 C CA . GLN A 1 113 ? -13.446 -12.354 16.950 1.00 85.12 113 GLN A CA 1
ATOM 876 C C . GLN A 1 113 ? -13.857 -12.877 15.566 1.00 85.12 113 GLN A C 1
ATOM 878 O O . GLN A 1 113 ? -13.047 -13.496 14.881 1.00 85.12 113 GLN A O 1
ATOM 883 N N . LYS A 1 114 ? -15.078 -12.568 15.111 1.00 85.75 114 LYS A N 1
ATOM 884 C CA . LYS A 1 114 ? -15.537 -12.934 13.758 1.00 85.75 114 LYS A CA 1
ATOM 885 C C . LYS A 1 114 ? -14.672 -12.315 12.666 1.00 85.75 114 LYS A C 1
ATOM 887 O O . LYS A 1 114 ? -14.399 -12.962 11.661 1.00 85.75 114 LYS A O 1
ATOM 892 N N . LEU A 1 115 ? -14.256 -11.067 12.869 1.00 81.88 115 LEU A N 1
ATOM 893 C CA . LEU A 1 115 ? -13.362 -10.362 11.966 1.00 81.88 115 LEU A CA 1
ATOM 894 C C . LEU A 1 115 ? -12.003 -11.079 11.916 1.00 81.88 115 LEU A C 1
ATOM 896 O O . LEU A 1 115 ? -11.534 -11.411 10.841 1.00 81.88 115 LEU A O 1
ATOM 900 N N . ARG A 1 116 ? -11.407 -11.452 13.053 1.00 77.88 116 ARG A N 1
ATOM 901 C CA . ARG A 1 116 ? -10.155 -12.239 13.074 1.00 77.88 116 ARG A CA 1
ATOM 902 C C . ARG A 1 116 ? -10.272 -13.579 12.345 1.00 77.88 116 ARG A C 1
ATOM 904 O O . ARG A 1 116 ? -9.340 -13.982 11.657 1.00 77.88 116 ARG A O 1
ATOM 911 N N . GLU A 1 117 ? -11.405 -14.263 12.473 1.00 78.81 117 GLU A N 1
ATOM 912 C CA . GLU A 1 117 ? -11.652 -15.552 11.812 1.00 78.81 117 GLU A CA 1
ATOM 913 C C . GLU A 1 117 ? -11.797 -15.434 10.289 1.00 78.81 117 GLU A C 1
ATOM 915 O O . GLU A 1 117 ? -11.447 -16.368 9.568 1.00 78.81 117 GLU A O 1
ATOM 920 N N . SER A 1 118 ? -12.276 -14.295 9.784 1.00 71.44 118 SER A N 1
ATOM 921 C CA . SER A 1 118 ? -12.417 -14.048 8.347 1.00 71.44 118 SER A CA 1
ATOM 922 C C . SER A 1 118 ? -11.161 -13.460 7.692 1.00 71.44 118 SER A C 1
ATOM 924 O O . SER A 1 118 ? -11.144 -13.279 6.472 1.00 71.44 118 SER A O 1
ATOM 926 N N . LEU A 1 119 ? -10.104 -13.179 8.465 1.00 66.25 119 LEU A N 1
ATOM 927 C CA . LEU A 1 119 ? -8.956 -12.392 8.020 1.00 66.25 119 LEU A CA 1
ATOM 928 C C . LEU A 1 119 ? -7.610 -13.127 8.192 1.00 66.25 119 LEU A C 1
ATOM 930 O O . LEU A 1 119 ? -7.050 -13.171 9.291 1.00 66.25 119 LEU A O 1
ATOM 934 N N . PRO A 1 120 ? -7.018 -13.656 7.104 1.00 67.38 120 PRO A N 1
ATOM 935 C CA . PRO A 1 120 ? -5.809 -14.481 7.187 1.00 67.38 120 PRO A CA 1
ATOM 936 C C . PRO A 1 120 ? -4.537 -13.718 7.609 1.00 67.38 120 PRO A C 1
ATOM 938 O O . PRO A 1 120 ? -3.618 -14.338 8.142 1.00 67.38 120 PRO A O 1
ATOM 941 N N . GLY A 1 121 ? -4.476 -12.394 7.408 1.00 69.38 121 GLY A N 1
ATOM 942 C CA . GLY A 1 121 ? -3.282 -11.566 7.650 1.00 69.38 121 GLY A CA 1
ATOM 943 C C . GLY A 1 121 ? -2.941 -11.398 9.134 1.00 69.38 121 GLY A C 1
ATOM 944 O O . GLY A 1 121 ? -1.858 -11.786 9.574 1.00 69.38 121 GLY A O 1
ATOM 945 N N . ILE A 1 122 ? -3.883 -10.890 9.934 1.00 68.88 122 ILE A N 1
ATOM 946 C CA . ILE A 1 122 ? -3.713 -10.779 11.393 1.00 68.88 122 ILE A CA 1
ATOM 947 C C . ILE A 1 122 ? -3.550 -12.158 12.045 1.00 68.88 122 ILE A C 1
ATOM 949 O O . ILE A 1 122 ? -2.686 -12.324 12.903 1.00 68.88 122 ILE A O 1
ATOM 953 N N . ALA A 1 123 ? -4.291 -13.176 11.595 1.00 71.12 123 ALA A N 1
ATOM 954 C CA . ALA A 1 123 ? -4.149 -14.534 12.121 1.00 71.12 123 ALA A CA 1
ATOM 955 C C . ALA A 1 123 ? -2.734 -15.113 11.904 1.00 71.12 123 ALA A C 1
ATOM 957 O O . ALA A 1 123 ? -2.223 -15.844 12.756 1.00 71.12 123 ALA A O 1
ATOM 958 N N . ALA A 1 124 ? -2.082 -14.783 10.783 1.00 71.50 124 ALA A N 1
ATOM 959 C CA . ALA A 1 124 ? -0.699 -15.175 10.520 1.00 71.50 124 ALA A CA 1
ATOM 960 C C . ALA A 1 124 ? 0.297 -14.449 11.442 1.00 71.50 124 ALA A C 1
ATOM 962 O O . ALA A 1 124 ? 1.205 -15.089 11.975 1.00 71.50 124 ALA A O 1
ATOM 963 N N . ILE A 1 125 ? 0.102 -13.147 11.684 1.00 69.88 125 ILE A N 1
ATOM 964 C CA . ILE A 1 125 ? 0.931 -12.354 12.609 1.00 69.88 125 ILE A CA 1
ATOM 965 C C . ILE A 1 125 ? 0.780 -12.863 14.050 1.00 69.88 125 ILE A C 1
ATOM 967 O O . ILE A 1 125 ? 1.774 -13.068 14.739 1.00 69.88 125 ILE A O 1
ATOM 971 N N . GLU A 1 126 ? -0.445 -13.130 14.507 1.00 70.88 126 GLU A N 1
ATOM 972 C CA . GLU A 1 126 ? -0.699 -13.644 15.859 1.00 70.88 126 GLU A CA 1
ATOM 973 C C . GLU A 1 126 ? -0.110 -15.041 16.078 1.00 70.88 126 GLU A C 1
ATOM 975 O O . GLU A 1 126 ? 0.410 -15.332 17.158 1.00 70.88 126 GLU A O 1
ATOM 980 N N . ARG A 1 127 ? -0.165 -15.909 15.059 1.00 74.00 127 ARG A N 1
ATOM 981 C CA . ARG A 1 127 ? 0.474 -17.229 15.111 1.00 74.00 127 ARG A CA 1
ATOM 982 C C . ARG A 1 127 ? 1.986 -17.093 15.257 1.00 74.00 127 ARG A C 1
ATOM 984 O O . ARG A 1 127 ? 2.550 -17.715 16.151 1.00 74.00 127 ARG A O 1
ATOM 991 N N . LYS A 1 128 ? 2.604 -16.232 14.444 1.00 72.88 128 LYS A N 1
ATOM 992 C CA . LYS A 1 128 ? 4.037 -15.938 14.523 1.00 72.88 128 LYS A CA 1
ATOM 993 C C . LYS A 1 128 ? 4.432 -15.392 15.900 1.00 72.88 128 LYS A C 1
ATOM 995 O O . LYS A 1 128 ? 5.355 -15.914 16.508 1.00 72.88 128 LYS A O 1
ATOM 1000 N N . ASN A 1 129 ? 3.688 -14.425 16.440 1.00 72.94 129 ASN A N 1
ATOM 1001 C CA . ASN A 1 129 ? 3.965 -13.866 17.769 1.00 72.94 129 ASN A CA 1
ATOM 1002 C C . ASN A 1 129 ? 3.886 -14.932 18.876 1.00 72.94 129 ASN A C 1
ATOM 1004 O O . ASN A 1 129 ? 4.687 -14.925 19.804 1.00 72.94 129 ASN A O 1
ATOM 1008 N N . ARG A 1 130 ? 2.944 -15.880 18.771 1.00 76.12 130 ARG A N 1
ATOM 1009 C CA . ARG A 1 130 ? 2.819 -16.995 19.722 1.00 76.12 130 ARG A CA 1
ATOM 1010 C C . ARG A 1 130 ? 3.984 -17.982 19.624 1.00 76.12 130 ARG A C 1
ATOM 1012 O O . ARG A 1 130 ? 4.402 -18.516 20.648 1.00 76.12 130 ARG A O 1
ATOM 1019 N N . GLU A 1 131 ? 4.476 -18.245 18.417 1.00 74.44 131 GLU A N 1
ATOM 1020 C CA . GLU A 1 131 ? 5.656 -19.084 18.168 1.00 74.44 131 GLU A CA 1
ATOM 1021 C C . GLU A 1 131 ? 6.936 -18.419 18.706 1.00 74.44 131 GLU A C 1
ATOM 1023 O O . GLU A 1 131 ? 7.733 -19.081 19.367 1.00 74.44 131 GLU A O 1
ATOM 1028 N N . ASP A 1 132 ? 7.078 -17.102 18.526 1.00 70.50 132 ASP A N 1
ATOM 1029 C CA . ASP A 1 132 ? 8.207 -16.319 19.043 1.00 70.50 132 ASP A CA 1
ATOM 1030 C C . ASP A 1 132 ? 8.209 -16.252 20.589 1.00 70.50 132 ASP A C 1
ATOM 1032 O O . ASP A 1 132 ? 9.262 -16.395 21.212 1.00 70.50 132 ASP A O 1
ATOM 1036 N N . ASP A 1 133 ? 7.039 -16.130 21.229 1.00 67.62 133 ASP A N 1
ATOM 1037 C CA . ASP A 1 133 ? 6.895 -16.147 22.698 1.00 67.62 133 ASP A CA 1
ATOM 1038 C C . ASP A 1 133 ? 7.129 -17.534 23.329 1.00 67.62 133 ASP A C 1
ATOM 1040 O O . ASP A 1 133 ? 7.357 -17.642 24.538 1.00 67.62 133 ASP A O 1
ATOM 1044 N N . SER A 1 134 ? 7.062 -18.607 22.535 1.00 65.94 134 SER A N 1
ATOM 1045 C CA . SER A 1 134 ? 7.264 -19.988 22.999 1.00 65.94 134 SER A CA 1
ATOM 1046 C C . SER A 1 134 ? 8.650 -20.560 22.675 1.00 65.94 134 SER A C 1
ATOM 1048 O O . SER A 1 134 ? 8.956 -21.687 23.078 1.00 65.94 134 SER A O 1
ATOM 1050 N N . ALA A 1 135 ? 9.528 -19.777 22.039 1.00 54.50 135 ALA A N 1
ATOM 1051 C CA . ALA A 1 135 ? 10.934 -20.124 21.867 1.00 54.50 135 ALA A CA 1
ATOM 1052 C C . ALA A 1 135 ? 11.702 -20.011 23.208 1.00 54.50 135 ALA A C 1
ATOM 1054 O O . ALA A 1 135 ? 11.604 -18.989 23.896 1.00 54.50 135 ALA A O 1
ATOM 1055 N N . PRO A 1 136 ? 12.480 -21.033 23.619 1.00 55.94 136 PRO A N 1
ATOM 1056 C CA . PRO A 1 136 ? 13.308 -20.935 24.818 1.00 55.94 136 PRO A CA 1
ATOM 1057 C C . PRO A 1 136 ? 14.404 -19.874 24.620 1.00 55.94 136 PRO A C 1
ATOM 1059 O O . PRO A 1 136 ? 15.076 -19.865 23.589 1.00 55.94 136 PRO A O 1
ATOM 1062 N N . ARG A 1 137 ? 14.554 -18.985 25.612 1.00 55.81 137 ARG A N 1
ATOM 1063 C CA . ARG A 1 137 ? 15.602 -17.950 25.671 1.00 55.81 137 ARG A CA 1
ATOM 1064 C C . ARG A 1 137 ? 17.005 -18.531 25.805 1.00 55.81 137 ARG A C 1
ATOM 1066 O O . ARG A 1 137 ? 17.149 -19.533 26.542 1.00 55.81 137 ARG A O 1
#

Secondary structure (DSSP, 8-state):
-PPPHHHHHHHHHHHHHTS-HHHHHHHHHHHHHHHHHHHHHHHHS-TT---SSHHHHHHHHHHHHHHHHHHH-HHHHHHHHHHHHHHHHHHHHHHHHHH-TTS-HHHHHHHHHHHHHH-HHHHHHHHHHHHHHTS--

pLDDT: mean 86.52, std 10.78, range [38.47, 98.12]

Sequence (137 aa):
MLNSAAELEAKKQELAQHLPPVAAAEIMQLFDRFQNYSIAARQTYPPGIAPASEEDAIVELEGMHALRVAHFGPEVAQAFYGDEEAINRQMIELLRLENDQSLTPEEKAVKAQKLRESLPGIAAIERKNREDDSAPR

Radius of gyration: 19.96 Å; chains: 1; bounding box: 47×35×49 Å